Protein AF-A0A5C7LZ75-F1 (afdb_monomer_lite)

Secondary structure (DSSP, 8-state):
------TTS------THHHHHHHHHHTTS-TTS-HHHHHHHTPPTTTTTS-HHHHHHHHHHHHHHHHHHHHHHHHHHTT-

Foldseek 3Di:
DDDDDDPVFAADADDDCLLVLLLVQCVVPDLPPDLVVSLVSSDDPPLVVDDRNDNNNSSVSNVVSSVVVVVVVCCVVVVD

Radius of gyration: 13.26 Å; chains: 1; bounding box: 34×22×37 Å

Structure (mmCIF, N/CA/C/O backbone):
data_AF-A0A5C7LZ75-F1
#
_entry.id   AF-A0A5C7LZ75-F1
#
loop_
_atom_site.group_PDB
_atom_site.id
_atom_site.type_symbol
_atom_site.label_atom_id
_atom_site.label_alt_id
_atom_site.label_comp_id
_atom_site.label_asym_id
_atom_site.label_entity_id
_atom_site.label_seq_id
_atom_site.pdbx_PDB_ins_code
_atom_site.Cartn_x
_atom_site.Cartn_y
_atom_site.Cartn_z
_atom_site.occupancy
_atom_site.B_iso_or_equiv
_atom_site.auth_seq_id
_atom_site.auth_comp_id
_atom_site.auth_asym_id
_atom_site.auth_atom_id
_atom_site.pdbx_PDB_model_num
ATOM 1 N N . MET A 1 1 ? 11.961 3.319 -0.742 1.00 53.81 1 MET A N 1
ATOM 2 C CA . MET A 1 1 ? 11.894 4.233 0.428 1.00 53.81 1 MET A CA 1
ATOM 3 C C . MET A 1 1 ? 11.530 3.416 1.656 1.00 53.81 1 MET A C 1
ATOM 5 O O . MET A 1 1 ? 10.594 2.637 1.566 1.00 53.81 1 MET A O 1
ATOM 9 N N . SER A 1 2 ? 12.237 3.577 2.777 1.00 58.44 2 SER A N 1
ATOM 10 C CA . SER A 1 2 ? 11.830 2.949 4.044 1.00 58.44 2 SER A CA 1
ATOM 11 C C . SER A 1 2 ? 10.701 3.765 4.686 1.00 58.44 2 SER A C 1
ATOM 13 O O . SER A 1 2 ? 10.835 4.980 4.853 1.00 58.44 2 SER A O 1
ATOM 15 N N . ILE A 1 3 ? 9.566 3.125 4.987 1.00 72.81 3 ILE A N 1
ATOM 16 C CA . ILE A 1 3 ? 8.415 3.772 5.630 1.00 72.81 3 ILE A CA 1
ATOM 17 C C . ILE A 1 3 ? 8.727 3.914 7.123 1.00 72.81 3 ILE A C 1
ATOM 19 O O . ILE A 1 3 ? 8.816 2.924 7.841 1.00 72.81 3 ILE A O 1
ATOM 23 N N . LYS A 1 4 ? 8.874 5.153 7.606 1.00 76.56 4 LYS A N 1
ATOM 24 C CA . LYS A 1 4 ? 9.045 5.429 9.039 1.00 76.56 4 LYS A CA 1
ATOM 25 C C . LYS A 1 4 ? 7.687 5.369 9.742 1.00 76.56 4 LYS A C 1
ATOM 27 O O . LYS A 1 4 ? 6.845 6.241 9.526 1.00 76.56 4 LYS A O 1
ATOM 32 N N . ILE A 1 5 ? 7.477 4.352 10.578 1.00 74.75 5 ILE A N 1
ATOM 33 C CA . ILE A 1 5 ? 6.286 4.215 11.427 1.00 74.75 5 ILE A CA 1
ATOM 34 C C . ILE A 1 5 ? 6.584 4.857 12.785 1.00 74.75 5 ILE A C 1
ATOM 36 O O . ILE A 1 5 ? 7.618 4.587 13.386 1.00 74.75 5 ILE A O 1
ATOM 40 N N . ASN A 1 6 ? 5.693 5.730 13.255 1.00 80.38 6 ASN A N 1
ATOM 41 C CA . ASN A 1 6 ? 5.796 6.309 14.593 1.00 80.38 6 ASN A CA 1
ATOM 42 C C . ASN A 1 6 ? 5.244 5.292 15.622 1.00 80.38 6 ASN A C 1
ATOM 44 O O . ASN A 1 6 ? 4.083 4.904 15.476 1.00 80.38 6 ASN A O 1
ATOM 48 N N . PRO A 1 7 ? 6.029 4.882 16.637 1.00 76.00 7 PRO A N 1
ATOM 49 C CA . PRO A 1 7 ? 5.624 3.864 17.610 1.00 76.00 7 PRO A CA 1
ATOM 50 C C . PRO A 1 7 ? 4.482 4.312 18.538 1.00 76.00 7 PRO A C 1
ATOM 52 O O . PRO A 1 7 ? 3.648 3.491 18.904 1.00 76.00 7 PRO A O 1
ATOM 55 N N . ASP A 1 8 ? 4.351 5.610 18.828 1.00 83.81 8 ASP A N 1
ATOM 56 C CA . ASP A 1 8 ? 3.267 6.177 19.656 1.00 83.81 8 ASP A CA 1
ATOM 57 C C . ASP A 1 8 ? 1.912 6.186 18.930 1.00 83.81 8 ASP A C 1
ATOM 59 O O . ASP A 1 8 ? 0.875 6.612 19.447 1.00 83.81 8 ASP A O 1
ATOM 63 N N . ARG A 1 9 ? 1.915 5.791 17.656 1.00 78.50 9 ARG A N 1
ATOM 64 C CA . ARG A 1 9 ? 0.773 5.864 16.760 1.00 78.50 9 ARG A CA 1
ATOM 65 C C . ARG A 1 9 ? 0.418 4.455 16.299 1.00 78.50 9 ARG A C 1
ATOM 67 O O . ARG A 1 9 ? 0.968 4.021 15.292 1.00 78.50 9 ARG A O 1
ATOM 74 N N . PRO A 1 10 ? -0.566 3.786 16.935 1.00 83.12 10 PRO A N 1
ATOM 75 C CA . PRO A 1 10 ? -0.925 2.425 16.562 1.00 83.12 10 PRO A CA 1
ATOM 76 C C . PRO A 1 10 ? -1.324 2.356 15.087 1.00 83.12 10 PRO A C 1
ATOM 78 O O . PRO A 1 10 ? -2.017 3.249 14.570 1.00 83.12 10 PRO A O 1
ATOM 81 N N . VAL A 1 11 ? -0.844 1.301 14.436 1.00 85.38 11 VAL A N 1
ATOM 82 C CA . VAL A 1 11 ? -1.122 0.920 13.053 1.00 85.38 11 VAL A CA 1
ATOM 83 C C . VAL A 1 11 ? -1.674 -0.492 13.102 1.00 85.38 11 VAL A C 1
ATOM 85 O O . VAL A 1 11 ? -1.067 -1.365 13.711 1.00 85.38 11 VAL A O 1
ATOM 88 N N . GLU A 1 12 ? -2.824 -0.698 12.477 1.00 84.38 12 GLU A N 1
ATOM 89 C CA . GLU A 1 12 ? -3.404 -2.028 12.335 1.00 84.38 12 GLU A CA 1
ATOM 90 C C . GLU A 1 12 ? -3.149 -2.509 10.913 1.00 84.38 12 GLU A C 1
ATOM 92 O O . GLU A 1 12 ? -3.576 -1.859 9.959 1.00 84.38 12 GLU A O 1
ATOM 97 N N . ASP A 1 13 ? -2.396 -3.593 10.760 1.00 79.12 13 ASP A N 1
ATOM 98 C CA . ASP A 1 13 ? -2.023 -4.076 9.437 1.00 79.12 13 ASP A CA 1
ATOM 99 C C . ASP A 1 13 ? -3.227 -4.672 8.708 1.00 79.12 13 ASP A C 1
ATOM 101 O O . ASP A 1 13 ? -4.014 -5.443 9.255 1.00 79.12 13 ASP A O 1
ATOM 105 N N . LEU A 1 14 ? -3.370 -4.298 7.437 1.00 75.31 14 LEU A N 1
ATOM 106 C CA . LEU A 1 14 ? -4.423 -4.837 6.594 1.00 75.31 14 LEU A CA 1
ATOM 107 C C . LEU A 1 14 ? -4.088 -6.278 6.213 1.00 75.31 14 LEU A C 1
ATOM 109 O O . LEU A 1 14 ? -3.156 -6.527 5.449 1.00 75.31 14 LEU A O 1
ATOM 113 N N . VAL A 1 15 ? -4.885 -7.213 6.716 1.00 72.12 15 VAL A N 1
ATOM 114 C CA . VAL A 1 15 ? -4.785 -8.639 6.395 1.00 72.12 15 VAL A CA 1
ATOM 115 C C . VAL A 1 15 ? -5.786 -9.049 5.312 1.00 72.12 15 VAL A C 1
ATOM 117 O O . VAL A 1 15 ? -6.814 -8.392 5.105 1.00 72.12 15 VAL A O 1
ATOM 120 N N . GLY A 1 16 ? -5.460 -10.138 4.611 1.00 73.81 16 GLY A N 1
ATOM 121 C CA . GLY A 1 16 ? -6.332 -10.789 3.631 1.00 73.81 16 GLY A CA 1
ATOM 122 C C . GLY A 1 16 ? -6.706 -9.904 2.438 1.00 73.81 16 GLY A C 1
ATOM 123 O O . GLY A 1 16 ? -5.857 -9.233 1.840 1.00 73.81 16 GLY A O 1
ATOM 124 N N . ASP A 1 17 ? -7.997 -9.898 2.111 1.00 80.19 17 ASP A N 1
ATOM 125 C CA . ASP A 1 17 ? -8.566 -9.293 0.899 1.00 80.19 17 ASP A CA 1
ATOM 126 C C . ASP A 1 17 ? -8.269 -7.798 0.752 1.00 80.19 17 ASP A C 1
ATOM 128 O O . ASP A 1 17 ? -8.161 -7.281 -0.362 1.00 80.19 17 ASP A O 1
ATOM 132 N N . ASN A 1 18 ? -8.051 -7.094 1.864 1.00 82.12 18 ASN A N 1
ATOM 133 C CA . ASN A 1 18 ? -7.754 -5.665 1.865 1.00 82.12 18 ASN A CA 1
ATOM 134 C C . ASN A 1 18 ? -6.508 -5.317 1.037 1.00 82.12 18 ASN A C 1
ATOM 136 O O . ASN A 1 18 ? -6.517 -4.335 0.290 1.00 82.12 18 ASN A O 1
ATOM 140 N N . ARG A 1 19 ? -5.450 -6.138 1.108 1.00 84.12 19 ARG A N 1
ATOM 141 C CA . ARG A 1 19 ? -4.238 -5.929 0.298 1.00 84.12 19 ARG A CA 1
ATOM 142 C C . ARG A 1 19 ? -4.518 -6.160 -1.187 1.00 84.12 19 ARG A C 1
ATOM 144 O O . ARG A 1 19 ? -4.007 -5.422 -2.028 1.00 84.12 19 ARG A O 1
ATOM 151 N N . GLY A 1 20 ? -5.353 -7.148 -1.509 1.00 87.44 20 GLY A N 1
ATOM 152 C CA . GLY A 1 20 ? -5.814 -7.411 -2.874 1.00 87.44 20 GLY A CA 1
ATOM 153 C C . GLY A 1 20 ? -6.589 -6.229 -3.456 1.00 87.44 20 GLY A C 1
ATOM 154 O O . GLY A 1 20 ? -6.295 -5.785 -4.564 1.00 87.44 20 GLY A O 1
ATOM 155 N N . ILE A 1 21 ? -7.502 -5.648 -2.674 1.00 89.06 21 ILE A N 1
ATOM 156 C CA . ILE A 1 21 ? -8.275 -4.459 -3.058 1.00 89.06 21 ILE A CA 1
ATOM 157 C C . ILE A 1 21 ? -7.347 -3.266 -3.318 1.00 89.06 21 ILE A C 1
ATOM 159 O O . ILE A 1 21 ? -7.461 -2.604 -4.352 1.00 89.06 21 ILE A O 1
ATOM 163 N N . VAL A 1 22 ? -6.394 -3.000 -2.416 1.00 90.38 22 VAL A N 1
ATOM 164 C CA . VAL A 1 22 ? -5.415 -1.913 -2.588 1.00 90.38 22 VAL A CA 1
ATOM 165 C C . VAL A 1 22 ? -4.610 -2.101 -3.876 1.00 90.38 22 VAL A C 1
ATOM 167 O O . VAL A 1 22 ? -4.478 -1.152 -4.651 1.00 90.38 22 VAL A O 1
ATOM 170 N N . ARG A 1 23 ? -4.135 -3.323 -4.151 1.00 90.88 23 ARG A N 1
ATOM 171 C CA . ARG A 1 23 ? -3.418 -3.665 -5.390 1.00 90.88 23 ARG A CA 1
ATOM 172 C C . ARG A 1 23 ? -4.277 -3.473 -6.636 1.00 90.88 23 ARG A C 1
ATOM 174 O O . ARG A 1 23 ? -3.811 -2.870 -7.594 1.00 90.88 23 ARG A O 1
ATOM 181 N N . GLN A 1 24 ? -5.534 -3.912 -6.628 1.00 91.00 24 GLN A N 1
ATOM 182 C CA . GLN A 1 24 ? -6.437 -3.722 -7.769 1.00 91.00 24 GLN A CA 1
ATOM 183 C C . GLN A 1 24 ? -6.687 -2.243 -8.079 1.00 91.00 24 GLN A C 1
ATOM 185 O O . GLN A 1 24 ? -6.706 -1.854 -9.247 1.00 91.00 24 GLN A O 1
ATOM 190 N N . ILE A 1 25 ? -6.870 -1.410 -7.050 1.00 91.56 25 ILE A N 1
ATOM 191 C CA . ILE A 1 25 ? -7.095 0.025 -7.246 1.00 91.56 25 ILE A CA 1
ATOM 192 C C . ILE A 1 25 ? -5.811 0.703 -7.735 1.00 91.56 25 ILE A C 1
ATOM 194 O O . ILE A 1 25 ? -5.840 1.429 -8.728 1.00 91.56 25 ILE A O 1
ATOM 198 N N . LEU A 1 26 ? -4.681 0.456 -7.066 1.00 92.62 26 LEU A N 1
ATOM 199 C CA . LEU A 1 26 ? -3.401 1.080 -7.408 1.00 92.62 26 LEU A CA 1
ATOM 200 C C . LEU A 1 26 ? -2.805 0.562 -8.715 1.00 92.62 26 LEU A C 1
ATOM 202 O O . LEU A 1 26 ? -2.082 1.310 -9.359 1.00 92.62 26 LEU A O 1
ATOM 206 N N . GLY A 1 27 ? -3.127 -0.657 -9.149 1.00 90.75 27 GLY A N 1
ATOM 207 C CA . GLY A 1 27 ? -2.694 -1.194 -10.442 1.00 90.75 27 GLY A CA 1
ATOM 208 C C . GLY A 1 27 ? -3.231 -0.401 -11.638 1.00 90.75 27 GLY A C 1
ATOM 209 O O . GLY A 1 27 ? -2.678 -0.473 -12.729 1.00 90.75 27 GLY A O 1
ATOM 210 N N . ARG A 1 28 ? -4.279 0.407 -11.432 1.00 91.50 28 ARG A N 1
ATOM 211 C CA . ARG A 1 28 ? -4.824 1.343 -12.431 1.00 91.50 28 ARG A CA 1
ATOM 212 C C . ARG A 1 28 ? -4.203 2.739 -12.346 1.00 91.50 28 ARG A C 1
ATOM 214 O O . ARG A 1 28 ? -4.557 3.620 -13.125 1.00 91.50 28 ARG A O 1
ATOM 221 N N . VAL A 1 29 ? -3.315 2.969 -11.381 1.00 91.19 29 VAL A N 1
ATOM 222 C CA . VAL A 1 29 ? -2.651 4.248 -11.135 1.00 91.19 29 VAL A CA 1
ATOM 223 C C . VAL A 1 29 ? -1.196 4.119 -11.559 1.00 91.19 29 VAL A C 1
ATOM 225 O O . VAL A 1 29 ? -0.495 3.203 -11.141 1.00 91.19 29 VAL A O 1
ATOM 228 N N . HIS A 1 30 ? -0.709 5.065 -12.361 1.00 89.94 30 HIS A N 1
ATOM 229 C CA . HIS A 1 30 ? 0.691 5.057 -12.775 1.00 89.94 30 HIS A CA 1
ATOM 230 C C . HIS A 1 30 ? 1.615 5.062 -11.545 1.00 89.94 30 HIS A C 1
ATOM 232 O O . HIS A 1 30 ? 1.465 5.916 -10.666 1.00 89.94 30 HIS A O 1
ATOM 238 N N . CYS A 1 31 ? 2.586 4.149 -11.483 1.00 87.88 31 CYS A N 1
ATOM 239 C CA . CYS A 1 31 ? 3.438 3.917 -10.308 1.00 87.88 31 CYS A CA 1
ATOM 240 C C . CYS A 1 31 ? 4.258 5.155 -9.8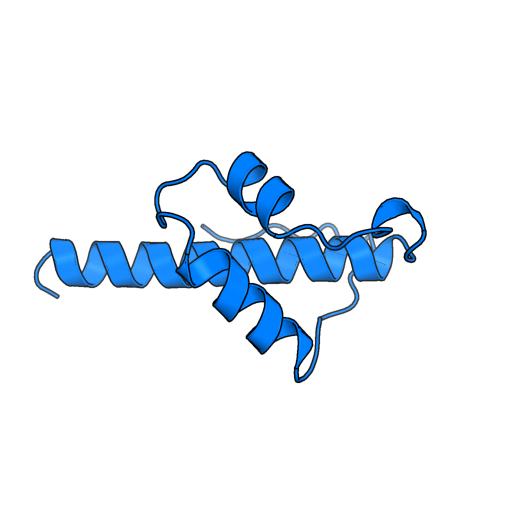81 1.00 87.88 31 CYS A C 1
ATOM 242 O O . CYS A 1 31 ? 4.521 5.353 -8.692 1.00 87.88 31 CYS A O 1
ATOM 244 N N . MET A 1 32 ? 4.586 6.049 -10.822 1.00 89.69 32 MET A N 1
ATOM 245 C CA . MET A 1 32 ? 5.261 7.329 -10.541 1.00 89.69 32 MET A CA 1
ATOM 246 C C . MET A 1 32 ? 4.328 8.450 -10.059 1.00 89.69 32 MET A C 1
ATOM 248 O O . MET A 1 32 ? 4.790 9.543 -9.736 1.00 89.69 32 MET A O 1
ATOM 252 N N . THR A 1 33 ? 3.019 8.205 -9.955 1.00 91.31 33 THR A N 1
ATOM 253 C CA . THR A 1 33 ? 2.073 9.172 -9.380 1.00 91.31 33 THR A CA 1
ATOM 254 C C . THR A 1 33 ? 2.507 9.553 -7.965 1.00 91.31 33 THR A C 1
ATOM 256 O O . THR A 1 33 ? 2.927 8.700 -7.179 1.00 91.31 33 THR A O 1
ATOM 259 N N . HIS A 1 34 ? 2.392 10.839 -7.619 1.00 90.31 34 HIS A N 1
ATOM 260 C CA . HIS A 1 34 ? 2.751 11.330 -6.290 1.00 90.31 34 HIS A CA 1
ATOM 261 C C . HIS A 1 34 ? 2.020 10.531 -5.185 1.00 90.31 34 HIS A C 1
ATOM 263 O O . HIS A 1 34 ? 0.797 10.371 -5.284 1.00 90.31 34 HIS A O 1
ATOM 269 N N . PRO A 1 35 ? 2.700 10.078 -4.108 1.00 87.81 35 PRO A N 1
ATOM 270 C CA . PRO A 1 35 ? 2.112 9.158 -3.125 1.00 87.81 35 PRO A CA 1
ATOM 271 C C . PRO A 1 35 ? 0.809 9.667 -2.502 1.00 87.81 35 PRO A C 1
ATOM 273 O O . PRO A 1 35 ? -0.156 8.922 -2.375 1.00 87.81 35 PRO A O 1
ATOM 276 N N . LEU A 1 36 ? 0.731 10.968 -2.192 1.00 88.31 36 LEU A N 1
ATOM 277 C CA . LEU A 1 36 ? -0.496 11.579 -1.662 1.00 88.31 36 LEU A CA 1
ATOM 278 C C . LEU A 1 36 ? -1.675 11.521 -2.644 1.00 88.31 36 LEU A C 1
ATOM 280 O O . LEU A 1 36 ? -2.821 11.405 -2.214 1.00 88.31 36 LEU A O 1
ATOM 284 N N . LYS A 1 37 ? -1.419 11.619 -3.954 1.00 90.62 37 LYS A N 1
ATOM 285 C CA . LYS A 1 37 ? -2.468 11.562 -4.980 1.00 90.62 37 LYS A CA 1
ATOM 286 C C . LYS A 1 37 ? -2.960 10.125 -5.148 1.00 90.62 37 LYS A C 1
ATOM 288 O O . LYS A 1 37 ? -4.167 9.904 -5.116 1.00 90.62 37 LYS A O 1
ATOM 293 N N . ALA A 1 38 ? -2.041 9.164 -5.206 1.00 89.88 38 ALA A N 1
ATOM 294 C CA . ALA A 1 38 ? -2.372 7.742 -5.239 1.00 89.88 38 ALA A CA 1
ATOM 295 C C . ALA A 1 38 ? -3.141 7.299 -3.977 1.00 89.88 38 ALA A C 1
ATOM 297 O O . ALA A 1 38 ? -4.172 6.642 -4.080 1.00 89.88 38 ALA A O 1
ATOM 298 N N . ALA A 1 39 ? -2.737 7.760 -2.789 1.00 88.06 39 ALA A N 1
ATOM 299 C CA . ALA A 1 39 ? -3.448 7.480 -1.542 1.00 88.06 39 ALA A CA 1
ATOM 300 C C . ALA A 1 39 ? -4.853 8.095 -1.485 1.00 88.06 39 ALA A C 1
ATOM 302 O O . ALA A 1 39 ? -5.768 7.487 -0.933 1.00 88.06 39 ALA A O 1
ATOM 303 N N . LYS A 1 40 ? -5.055 9.286 -2.067 1.00 89.00 40 LYS A N 1
ATOM 304 C CA . LYS A 1 40 ? -6.396 9.875 -2.208 1.00 89.00 40 LYS A CA 1
ATOM 305 C C . LYS A 1 40 ? -7.280 9.056 -3.152 1.00 89.00 40 LYS A C 1
ATOM 307 O O . LYS A 1 40 ? -8.457 8.896 -2.850 1.00 89.00 40 LYS A O 1
ATOM 312 N N . GLN A 1 41 ? -6.727 8.537 -4.248 1.00 89.81 41 GLN A N 1
ATOM 313 C CA . GLN A 1 41 ? -7.457 7.706 -5.216 1.00 89.81 41 GLN A CA 1
ATOM 314 C C . GLN A 1 41 ? -7.801 6.322 -4.656 1.00 89.81 41 GLN A C 1
ATOM 316 O O . GLN A 1 41 ? -8.913 5.845 -4.847 1.00 89.81 41 GLN A O 1
ATOM 321 N N . ALA A 1 42 ? -6.886 5.712 -3.903 1.00 89.56 42 ALA A N 1
ATOM 322 C CA . ALA A 1 42 ? -7.101 4.423 -3.255 1.00 89.56 42 ALA A CA 1
ATOM 323 C C . ALA A 1 42 ? -7.972 4.503 -1.993 1.00 89.56 42 ALA A C 1
ATOM 325 O O . ALA A 1 42 ? -8.147 3.498 -1.314 1.00 89.56 42 ALA A O 1
ATOM 326 N N . ARG A 1 43 ? -8.488 5.681 -1.620 1.00 89.00 43 ARG A N 1
ATOM 327 C CA . ARG A 1 43 ? -9.243 5.867 -0.379 1.00 89.00 43 ARG A CA 1
ATOM 328 C C . ARG A 1 43 ? -10.693 5.368 -0.532 1.00 89.00 43 ARG A C 1
ATOM 330 O O . ARG A 1 43 ? -11.451 5.973 -1.288 1.00 89.00 43 ARG A O 1
ATOM 337 N N . PRO A 1 44 ? -11.135 4.372 0.254 1.00 87.25 44 PRO A N 1
ATOM 338 C CA . PRO A 1 44 ? -12.525 3.933 0.299 1.00 87.25 44 PRO A CA 1
ATOM 339 C C . PRO A 1 44 ? -13.479 5.046 0.741 1.00 87.25 44 PRO A C 1
ATOM 341 O O . PRO A 1 44 ? -13.128 5.938 1.531 1.00 87.25 44 PRO A O 1
ATOM 344 N N . LYS A 1 45 ? -14.732 4.949 0.287 1.00 86.94 45 LYS A N 1
ATOM 345 C CA . LYS A 1 45 ? -15.830 5.776 0.803 1.00 86.94 45 LYS A CA 1
ATOM 346 C C . LYS A 1 45 ? -15.944 5.573 2.318 1.00 86.94 45 LYS A C 1
ATOM 348 O O . LYS A 1 45 ? -15.676 4.496 2.834 1.00 86.94 45 LYS A O 1
ATOM 353 N N . ASN A 1 46 ? -16.305 6.626 3.049 1.00 87.06 46 ASN A N 1
ATOM 354 C CA . ASN A 1 46 ? -16.448 6.610 4.513 1.00 87.06 46 ASN A CA 1
ATOM 355 C C . ASN A 1 46 ? -15.184 6.300 5.334 1.00 87.06 46 ASN A C 1
ATOM 357 O O . ASN A 1 46 ? -15.275 6.226 6.555 1.00 87.06 46 ASN A O 1
ATOM 361 N N . MET A 1 47 ? -13.988 6.269 4.735 1.00 86.12 47 MET A N 1
ATOM 362 C CA . MET A 1 47 ? -12.726 6.049 5.461 1.00 86.12 47 MET A CA 1
ATOM 363 C C . MET A 1 47 ? -12.498 7.040 6.626 1.00 86.12 47 MET A C 1
ATOM 365 O O . MET A 1 47 ? -11.729 6.763 7.532 1.00 86.12 47 MET A O 1
ATOM 369 N N . ARG A 1 48 ? -13.157 8.212 6.646 1.00 86.88 48 ARG A N 1
ATOM 370 C CA . ARG A 1 48 ? -13.116 9.144 7.798 1.00 86.88 48 ARG A CA 1
ATOM 371 C C . ARG A 1 48 ? -13.781 8.593 9.068 1.00 86.88 48 ARG A C 1
ATOM 373 O O . ARG A 1 48 ? -13.374 9.003 10.146 1.00 86.88 48 ARG A O 1
ATOM 380 N N . LYS A 1 49 ? -14.770 7.703 8.931 1.00 89.69 49 LYS A N 1
ATOM 381 C CA . LYS A 1 49 ? -15.517 7.086 10.040 1.00 89.69 49 LYS A CA 1
ATOM 382 C C . LYS A 1 49 ? -14.787 5.882 10.647 1.00 89.69 49 LYS A C 1
ATOM 384 O O . LYS A 1 49 ? -15.131 5.441 11.732 1.00 89.69 49 LYS A O 1
ATOM 389 N N . VAL A 1 50 ? -13.780 5.364 9.947 1.00 88.00 50 VAL A N 1
ATOM 390 C CA . VAL A 1 50 ? -12.981 4.212 10.370 1.00 88.00 50 VAL A CA 1
ATOM 391 C C . VAL A 1 50 ? -12.002 4.628 11.488 1.00 88.00 50 VAL A C 1
ATOM 393 O O . VAL A 1 50 ? -11.453 5.744 11.431 1.00 88.00 50 VAL A O 1
ATOM 396 N N . PRO A 1 51 ? -11.737 3.758 12.486 1.00 90.12 51 PRO A N 1
ATOM 397 C CA . PRO A 1 51 ? -10.716 3.977 13.509 1.00 90.12 51 PRO A CA 1
ATOM 398 C C . PRO A 1 51 ? -9.380 4.477 12.947 1.00 90.12 51 PRO A C 1
ATOM 400 O O . PRO A 1 51 ? -8.962 4.130 11.840 1.00 90.12 51 PRO A O 1
ATOM 403 N N . VAL A 1 52 ? -8.698 5.342 13.706 1.00 89.81 52 VAL A N 1
ATOM 404 C CA . VAL A 1 52 ? -7.441 5.974 13.262 1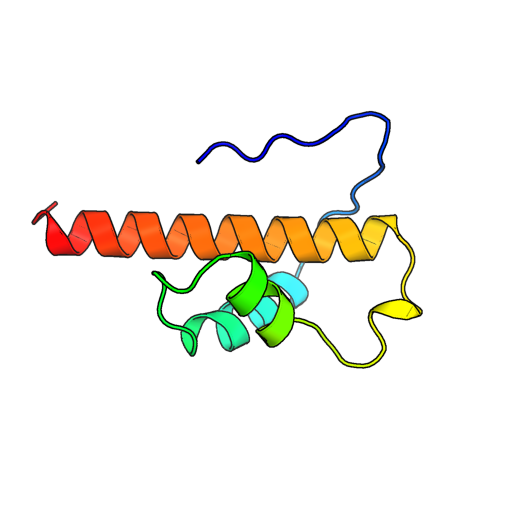.00 89.81 52 VAL A CA 1
ATOM 405 C C . VAL A 1 52 ? -6.361 4.928 12.960 1.00 89.81 52 VAL A C 1
ATOM 407 O O . VAL A 1 52 ? -5.628 5.098 11.987 1.00 89.81 52 VAL A O 1
ATOM 410 N N . ALA A 1 53 ? -6.279 3.854 13.751 1.00 88.12 53 ALA A N 1
ATOM 411 C CA . ALA A 1 53 ? -5.303 2.780 13.560 1.00 88.12 53 ALA A CA 1
ATOM 412 C C . ALA A 1 53 ? -5.481 2.071 12.207 1.00 88.12 53 ALA A C 1
ATOM 414 O O . ALA A 1 53 ? -4.535 2.001 11.425 1.00 88.12 53 ALA A O 1
ATOM 415 N N . LEU A 1 54 ? -6.714 1.685 11.868 1.00 87.25 54 LEU A N 1
ATOM 416 C CA . LEU A 1 54 ? -7.073 1.106 10.569 1.00 87.25 54 LEU A CA 1
ATOM 417 C C . LEU A 1 54 ? -6.821 2.061 9.397 1.00 87.25 54 LEU A C 1
ATOM 419 O O . LEU A 1 54 ? -6.315 1.660 8.351 1.00 87.25 54 LEU A O 1
ATOM 423 N N . ARG A 1 55 ? -7.108 3.359 9.564 1.00 89.50 55 ARG A N 1
ATOM 424 C CA . ARG A 1 55 ? -6.766 4.371 8.546 1.00 89.50 55 ARG A CA 1
ATOM 425 C C . ARG A 1 55 ? -5.265 4.432 8.273 1.00 89.50 55 ARG A C 1
ATOM 427 O O . ARG A 1 55 ? -4.859 4.617 7.126 1.00 89.50 55 ARG A O 1
ATOM 434 N N . ARG A 1 56 ? -4.447 4.330 9.324 1.00 89.06 56 ARG A N 1
ATOM 435 C CA . ARG A 1 56 ? -2.984 4.291 9.204 1.00 89.06 56 ARG A CA 1
ATOM 436 C C . ARG A 1 56 ? -2.526 2.991 8.554 1.00 89.06 56 ARG A C 1
ATOM 438 O O . ARG A 1 56 ? -1.669 3.057 7.682 1.00 89.06 56 ARG A O 1
ATOM 445 N N . GLY A 1 57 ? -3.151 1.867 8.898 1.00 89.75 57 GLY A N 1
ATOM 446 C CA . GLY A 1 57 ? -2.972 0.576 8.234 1.00 89.75 57 GLY A CA 1
ATOM 447 C C . GLY A 1 57 ? -3.191 0.643 6.732 1.00 89.75 57 GLY A C 1
ATOM 448 O O . GLY A 1 57 ? -2.337 0.249 5.941 1.00 89.75 57 GLY A O 1
ATOM 449 N N . TRP A 1 58 ? -4.301 1.261 6.325 1.00 89.31 58 TRP A N 1
ATOM 450 C CA . TRP A 1 58 ? -4.597 1.507 4.917 1.00 89.31 58 TRP A CA 1
ATOM 451 C C . TRP A 1 58 ? -3.549 2.374 4.235 1.00 89.31 58 TRP A C 1
ATOM 453 O O . TRP A 1 58 ? -3.079 2.045 3.147 1.00 89.31 58 TRP A O 1
ATOM 463 N N . ALA A 1 59 ? -3.142 3.468 4.877 1.00 89.31 59 ALA A N 1
ATOM 464 C CA . ALA A 1 59 ? -2.090 4.322 4.342 1.00 89.31 59 ALA A CA 1
ATOM 465 C C . ALA A 1 59 ? -0.755 3.571 4.199 1.00 89.31 59 ALA A C 1
ATOM 467 O O . ALA A 1 59 ? -0.103 3.708 3.167 1.00 89.31 59 ALA A O 1
ATOM 468 N N . LYS A 1 60 ? -0.376 2.754 5.189 1.00 90.12 60 LYS A N 1
ATOM 469 C CA . LYS A 1 60 ? 0.819 1.901 5.145 1.00 90.12 60 LYS A CA 1
ATOM 470 C C . LYS A 1 60 ? 0.750 0.940 3.958 1.00 90.12 60 LYS A C 1
ATOM 472 O O . LYS A 1 60 ? 1.631 0.988 3.108 1.00 90.12 60 LYS A O 1
ATOM 477 N N . CYS A 1 61 ? -0.337 0.182 3.825 1.00 91.00 61 CYS A N 1
ATOM 478 C CA . CYS A 1 61 ? -0.525 -0.778 2.735 1.00 91.00 61 CYS A CA 1
ATOM 479 C C . CYS A 1 61 ? -0.448 -0.124 1.342 1.00 91.00 61 CYS A C 1
ATOM 481 O O . CYS A 1 61 ? 0.191 -0.651 0.429 1.00 91.00 61 CYS A O 1
ATOM 483 N N . VAL A 1 62 ? -1.051 1.059 1.177 1.00 91.19 62 VAL A N 1
ATOM 484 C CA . VAL A 1 62 ? -0.958 1.845 -0.064 1.00 91.19 62 VAL A CA 1
ATOM 485 C C . VAL A 1 62 ? 0.489 2.228 -0.375 1.00 91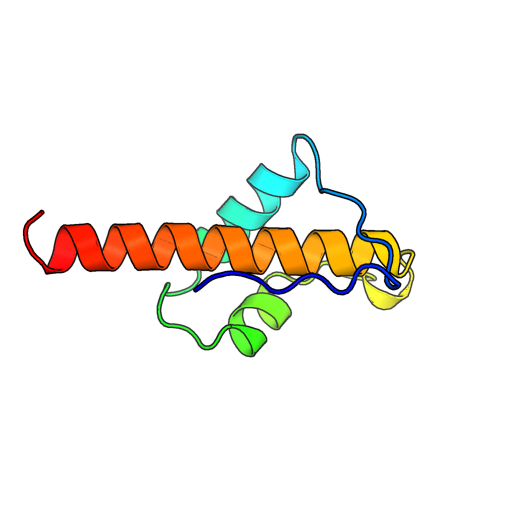.19 62 VAL A C 1
ATOM 487 O O . VAL A 1 62 ? 0.929 2.098 -1.517 1.00 91.19 62 VAL A O 1
ATOM 490 N N . LEU A 1 63 ? 1.229 2.718 0.621 1.00 90.81 63 LEU A N 1
ATOM 491 C CA . LEU A 1 63 ? 2.615 3.153 0.443 1.00 90.81 63 LEU A CA 1
ATOM 492 C C . LEU A 1 63 ? 3.551 1.978 0.148 1.00 90.81 63 LEU A C 1
ATOM 494 O O . LEU A 1 63 ? 4.415 2.107 -0.717 1.00 90.81 63 LEU A O 1
ATOM 498 N N . GLU A 1 64 ? 3.356 0.843 0.816 1.00 91.06 64 GLU A N 1
ATOM 499 C CA . GLU A 1 64 ? 4.095 -0.396 0.553 1.00 91.06 64 GLU A CA 1
ATOM 500 C C . GLU A 1 64 ? 3.845 -0.882 -0.874 1.00 91.06 64 GLU A C 1
ATOM 502 O O . GLU A 1 64 ? 4.795 -1.102 -1.621 1.00 91.06 64 GLU A O 1
ATOM 507 N N . THR A 1 65 ? 2.579 -0.930 -1.297 1.00 92.12 65 THR A N 1
ATOM 508 C CA . THR A 1 65 ? 2.201 -1.350 -2.655 1.00 92.12 65 THR A CA 1
ATOM 509 C C . THR A 1 65 ? 2.781 -0.417 -3.725 1.00 92.12 65 THR A C 1
ATOM 511 O O . THR A 1 65 ? 3.305 -0.875 -4.737 1.00 92.12 65 THR A O 1
ATOM 514 N N . LEU A 1 66 ? 2.748 0.902 -3.507 1.00 92.25 66 LEU A N 1
ATOM 515 C CA . LEU A 1 66 ? 3.379 1.862 -4.421 1.00 92.25 66 LEU A CA 1
ATOM 516 C C . LEU A 1 66 ? 4.895 1.686 -4.488 1.00 92.25 66 LEU A C 1
ATOM 518 O O . LEU A 1 66 ? 5.479 1.832 -5.560 1.00 92.25 66 LEU A O 1
ATOM 522 N N . ASN A 1 67 ? 5.536 1.411 -3.352 1.00 91.44 67 ASN A N 1
ATOM 523 C CA . ASN A 1 67 ? 6.971 1.173 -3.311 1.00 91.44 67 ASN A CA 1
ATOM 524 C C . ASN A 1 67 ? 7.330 -0.121 -4.057 1.00 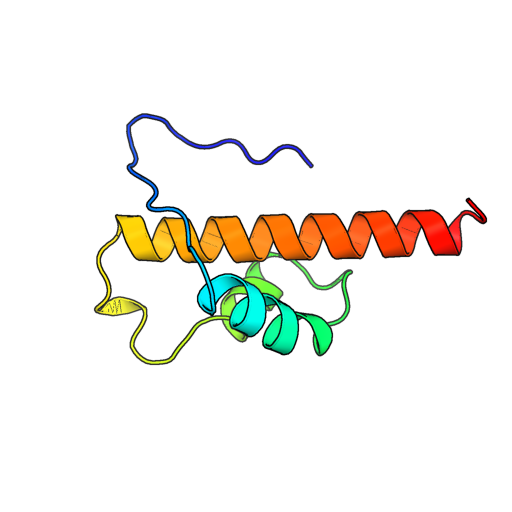91.44 67 ASN A C 1
ATOM 526 O O . ASN A 1 67 ? 8.252 -0.082 -4.862 1.00 91.44 67 ASN A O 1
ATOM 530 N N . GLU A 1 68 ? 6.563 -1.204 -3.874 1.00 91.75 68 GLU A N 1
ATOM 531 C CA . GLU A 1 68 ? 6.683 -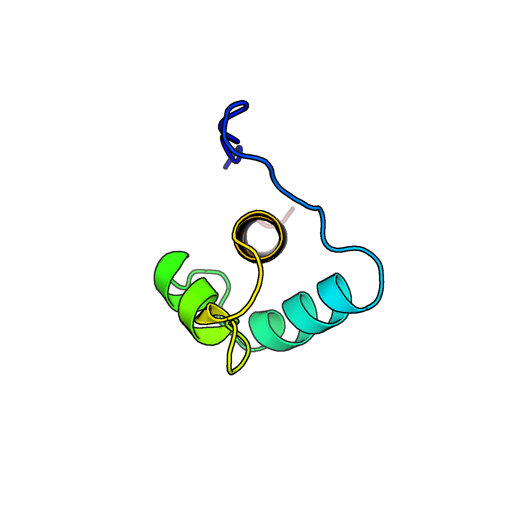2.441 -4.664 1.00 91.75 68 GLU A CA 1
ATOM 532 C C . GLU A 1 68 ? 6.605 -2.136 -6.169 1.00 91.75 68 GLU A C 1
ATOM 534 O O . GLU A 1 68 ? 7.541 -2.435 -6.905 1.00 91.75 68 GLU A O 1
ATOM 539 N N . TYR A 1 69 ? 5.553 -1.451 -6.629 1.00 92.94 69 TYR A N 1
ATOM 540 C CA . TYR A 1 69 ? 5.371 -1.146 -8.055 1.00 92.94 69 TYR A CA 1
ATOM 541 C C . TYR A 1 69 ? 6.465 -0.254 -8.633 1.00 92.94 69 TYR A C 1
ATOM 543 O O . TYR A 1 69 ? 6.876 -0.444 -9.776 1.00 92.94 69 TYR A O 1
ATOM 551 N N . ARG A 1 70 ? 6.951 0.724 -7.865 1.00 92.31 70 ARG A N 1
ATOM 552 C CA . ARG A 1 70 ? 8.069 1.575 -8.291 1.00 92.31 70 ARG A CA 1
ATOM 553 C C . ARG A 1 70 ? 9.365 0.789 -8.385 1.00 92.31 70 ARG A C 1
ATOM 555 O O . ARG A 1 70 ? 10.094 0.976 -9.350 1.00 92.31 70 ARG A O 1
ATOM 562 N N . SER A 1 71 ? 9.638 -0.082 -7.416 1.00 91.12 71 SER A N 1
ATOM 563 C CA . SER A 1 71 ? 10.798 -0.970 -7.456 1.00 91.12 71 SER A CA 1
ATOM 564 C C . SER A 1 71 ? 10.740 -1.893 -8.671 1.00 91.12 71 SER A C 1
ATOM 566 O O . SER A 1 71 ? 11.719 -1.962 -9.404 1.00 91.12 71 SER A O 1
ATOM 568 N N . THR A 1 72 ? 9.592 -2.520 -8.944 1.00 91.44 72 THR A N 1
ATOM 569 C CA . THR A 1 72 ? 9.401 -3.354 -10.141 1.00 91.44 72 THR A CA 1
ATOM 570 C C . THR A 1 72 ? 9.567 -2.550 -11.428 1.00 91.44 72 THR A C 1
ATOM 572 O O . THR A 1 72 ? 10.269 -2.986 -12.331 1.00 91.44 72 THR A O 1
ATOM 575 N N . TYR A 1 73 ? 8.969 -1.360 -11.513 1.00 91.62 73 TYR A N 1
ATOM 576 C CA . TYR A 1 73 ? 9.113 -0.492 -12.682 1.00 91.62 73 TYR A CA 1
ATOM 577 C C . TYR A 1 73 ? 10.575 -0.107 -12.924 1.00 91.62 73 TYR A C 1
ATOM 579 O O . TYR A 1 73 ? 11.056 -0.215 -14.044 1.00 91.62 73 TYR A O 1
ATOM 587 N N . LEU A 1 74 ? 11.296 0.315 -11.881 1.00 89.75 74 LEU A N 1
ATOM 588 C CA . LEU A 1 74 ? 12.713 0.658 -11.993 1.00 89.75 74 LEU A CA 1
ATOM 589 C C . LEU A 1 74 ? 13.551 -0.549 -12.415 1.00 89.75 74 LEU A C 1
ATOM 591 O O . LEU A 1 74 ? 14.400 -0.401 -13.281 1.00 89.75 74 LEU A O 1
ATOM 595 N N . TYR A 1 75 ? 13.287 -1.725 -11.847 1.00 92.50 75 TYR A N 1
ATOM 596 C CA . TYR A 1 75 ? 13.970 -2.963 -12.218 1.00 92.50 75 TYR A CA 1
ATOM 597 C C . TYR A 1 75 ? 13.805 -3.277 -13.713 1.00 92.50 75 TYR A C 1
ATOM 599 O O . TYR A 1 75 ? 14.797 -3.441 -14.415 1.00 92.50 75 TYR A O 1
ATOM 607 N N . VAL A 1 76 ? 12.569 -3.241 -14.225 1.00 90.12 76 VAL A N 1
ATOM 608 C CA . VAL A 1 76 ? 12.280 -3.473 -15.652 1.00 90.12 76 VAL A CA 1
ATOM 609 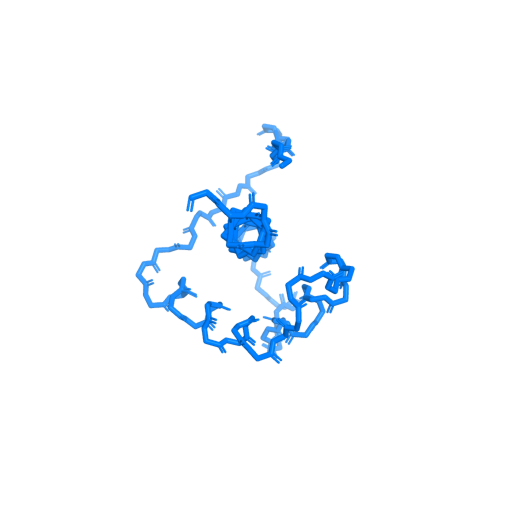C C . VAL A 1 76 ? 12.918 -2.402 -16.544 1.00 90.12 76 VAL A C 1
ATOM 611 O O . VAL A 1 76 ? 13.504 -2.725 -17.571 1.00 90.12 76 VAL A O 1
ATOM 614 N N . MET A 1 77 ? 12.838 -1.124 -16.160 1.00 88.12 77 MET A N 1
ATOM 615 C CA . MET A 1 77 ? 13.369 -0.020 -16.972 1.00 88.12 77 MET A CA 1
ATOM 616 C C . MET A 1 77 ? 14.900 0.047 -16.990 1.00 88.12 77 MET A C 1
ATOM 618 O O . MET A 1 77 ? 15.468 0.580 -17.937 1.00 88.12 77 MET A O 1
ATOM 622 N N . LEU A 1 78 ? 15.566 -0.462 -15.953 1.00 91.12 78 LEU A N 1
ATOM 623 C CA . LEU A 1 78 ? 17.026 -0.522 -15.871 1.00 91.12 78 LEU A CA 1
ATOM 624 C C . LEU A 1 78 ? 17.602 -1.819 -16.465 1.00 91.12 78 LEU A C 1
ATOM 626 O O . LEU A 1 78 ? 18.817 -1.995 -16.435 1.00 91.12 78 LEU A O 1
ATOM 630 N N . GLY A 1 79 ? 16.755 -2.695 -17.021 1.00 79.81 79 GLY A N 1
ATOM 631 C CA . GLY A 1 79 ? 17.179 -3.950 -17.647 1.00 79.81 79 GLY A CA 1
ATOM 632 C C . GLY A 1 79 ? 17.705 -4.983 -16.650 1.00 79.81 79 GLY A C 1
ATOM 633 O O . GLY A 1 79 ? 18.652 -5.697 -16.971 1.00 79.81 79 GLY A O 1
ATOM 634 N N . GLY A 1 80 ? 17.140 -5.000 -15.438 1.00 62.56 80 GLY A N 1
ATOM 635 C CA . GLY A 1 80 ? 17.475 -5.982 -14.408 1.00 62.56 80 GLY A CA 1
ATOM 636 C C . GLY A 1 80 ? 17.068 -7.406 -14.756 1.00 62.56 80 GLY A C 1
ATOM 637 O O . GLY A 1 80 ? 16.168 -7.595 -15.605 1.00 62.56 80 GLY A O 1
#

Sequence (80 aa):
MSIKINPDRPVEDLVGDNRGIVRQILGRVHCMTHPLKAAKQARPKNMRKVPVALRRGWAKCVLETLNEYRSTYLYVMLGG

pLDDT: mean 86.27, std 7.57, range [53.81, 92.94]